Protein AF-A0A828SQH3-F1 (afdb_monomer)

Nearest PDB structures (foldseek):
  7d6v-assembly1_A  TM=2.420E-01  e=4.727E+00  Mycolicibacterium smegmatis

Mean predicted aligned error: 10.54 Å

InterPro domains:
  IPR043998 Putative phage metallopeptidase [PF18894] (1-125)

Radius of gyration: 22.53 Å; Cα contacts (8 Å, |Δi|>4): 137; chains: 1; bounding box: 43×64×55 Å

Solvent-accessible surface area (backbone atoms only — not comparable to full-atom values): 9063 Å² total; per-residue (Å²): 138,48,98,62,67,57,77,54,96,93,49,85,43,58,59,48,60,42,74,64,73,73,97,54,64,69,71,64,30,54,52,54,47,48,52,35,27,75,74,68,75,41,72,62,68,60,47,76,49,60,26,48,76,52,62,76,72,45,52,73,66,58,47,51,50,51,53,50,55,39,51,51,27,63,29,75,41,54,51,96,89,64,49,77,38,61,33,93,90,74,74,41,75,35,69,46,82,41,68,98,49,71,65,52,56,50,55,46,33,74,75,75,47,66,51,75,67,51,47,50,50,54,57,56,66,74,45,81,62,94,71,64,93,64,63,65,66,76,71,42,82,71,73,74,72,124

Structure (mmCIF, N/CA/C/O backbone):
data_AF-A0A828SQH3-F1
#
_entry.id   AF-A0A828SQH3-F1
#
loop_
_atom_site.group_PDB
_atom_site.id
_atom_site.type_symbol
_atom_site.label_atom_id
_atom_site.label_alt_id
_atom_site.label_comp_id
_atom_site.label_asym_id
_atom_site.label_entity_id
_atom_site.label_seq_id
_atom_site.pdbx_PDB_ins_code
_atom_site.Cartn_x
_atom_site.Cartn_y
_atom_site.Cartn_z
_atom_site.occupancy
_atom_site.B_iso_or_equiv
_atom_site.auth_seq_id
_atom_site.auth_comp_id
_atom_site.auth_asym_id
_atom_site.auth_atom_id
_atom_site.pdbx_PDB_model_num
ATOM 1 N N . TRP A 1 1 ? 9.028 -11.808 0.646 1.00 39.09 1 TRP A N 1
ATOM 2 C CA . TRP A 1 1 ? 8.972 -12.237 2.055 1.00 39.09 1 TRP A CA 1
ATOM 3 C C . TRP A 1 1 ? 10.098 -11.559 2.811 1.00 39.09 1 TRP A C 1
ATOM 5 O O . TRP A 1 1 ? 11.254 -11.814 2.497 1.00 39.09 1 TRP A O 1
ATOM 15 N N . ALA A 1 2 ? 9.772 -10.652 3.732 1.00 35.16 2 ALA A N 1
ATOM 16 C CA . ALA A 1 2 ? 10.744 -10.058 4.648 1.00 35.16 2 ALA A CA 1
ATOM 17 C C . ALA A 1 2 ? 10.647 -10.794 5.990 1.00 35.16 2 ALA A C 1
ATOM 19 O O . ALA A 1 2 ? 9.556 -10.951 6.530 1.00 35.16 2 ALA A O 1
ATOM 20 N N . SER A 1 3 ? 11.774 -11.284 6.504 1.00 41.31 3 SER A N 1
ATOM 21 C CA . SER A 1 3 ? 11.852 -12.082 7.737 1.00 41.31 3 SER A CA 1
ATOM 22 C C . SER A 1 3 ? 11.858 -11.238 9.019 1.00 41.31 3 SER A C 1
ATOM 24 O O . SER A 1 3 ? 12.108 -11.764 10.101 1.00 41.31 3 SER A O 1
ATOM 26 N N . SER A 1 4 ? 11.652 -9.926 8.911 1.00 43.00 4 SER A N 1
ATOM 27 C CA . SER A 1 4 ? 11.637 -9.003 10.042 1.00 43.00 4 SER A CA 1
ATOM 28 C C . SER A 1 4 ? 10.869 -7.722 9.717 1.00 43.00 4 SER A C 1
ATOM 30 O O . SER A 1 4 ? 10.980 -7.177 8.618 1.00 43.00 4 SER A O 1
ATOM 32 N N . ALA A 1 5 ? 10.132 -7.218 10.709 1.00 44.97 5 ALA A N 1
ATOM 33 C CA . ALA A 1 5 ? 9.412 -5.955 10.624 1.00 44.97 5 ALA A CA 1
ATOM 34 C C . ALA A 1 5 ? 10.380 -4.770 10.455 1.00 44.97 5 ALA A C 1
ATOM 36 O O . ALA A 1 5 ? 11.356 -4.625 11.203 1.00 44.97 5 ALA A O 1
ATOM 37 N N . TYR A 1 6 ? 10.084 -3.889 9.499 1.00 47.81 6 TYR 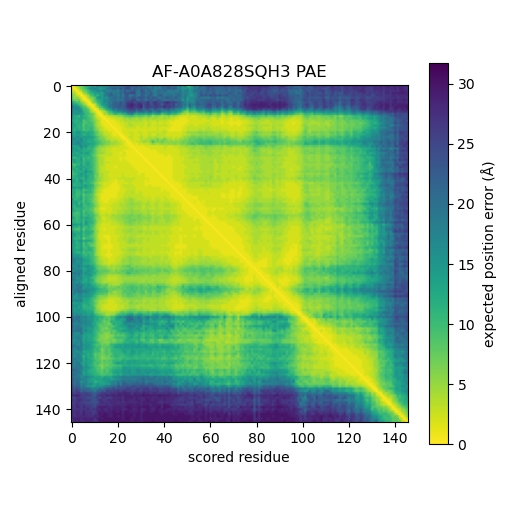A N 1
ATOM 38 C CA . TYR A 1 6 ? 10.803 -2.631 9.323 1.00 47.81 6 TYR A CA 1
ATOM 39 C C . TYR A 1 6 ? 10.455 -1.666 10.469 1.00 47.81 6 TYR A C 1
ATOM 41 O O . TYR A 1 6 ? 9.291 -1.348 10.714 1.00 47.81 6 TYR A O 1
ATOM 49 N N . LYS A 1 7 ? 11.471 -1.188 11.199 1.00 39.06 7 LYS A N 1
ATOM 50 C CA . LYS A 1 7 ? 11.316 -0.129 12.208 1.00 39.06 7 LYS A CA 1
ATOM 51 C C . LYS A 1 7 ? 11.572 1.230 11.562 1.00 39.06 7 LYS A C 1
ATOM 53 O O . LYS A 1 7 ? 12.705 1.709 11.559 1.00 39.06 7 LYS A O 1
ATOM 58 N N . SER A 1 8 ? 10.518 1.873 11.068 1.00 45.66 8 SER A N 1
ATOM 59 C CA . SER A 1 8 ? 10.534 3.330 10.917 1.00 45.66 8 SER A CA 1
ATOM 60 C C . SER A 1 8 ? 10.419 3.969 12.306 1.00 45.66 8 SER A C 1
ATOM 62 O O . SER A 1 8 ? 9.791 3.408 13.205 1.00 45.66 8 SER A O 1
ATOM 64 N N . LYS A 1 9 ? 11.074 5.114 12.521 1.00 42.22 9 LYS A N 1
ATOM 65 C CA . LYS A 1 9 ? 11.156 5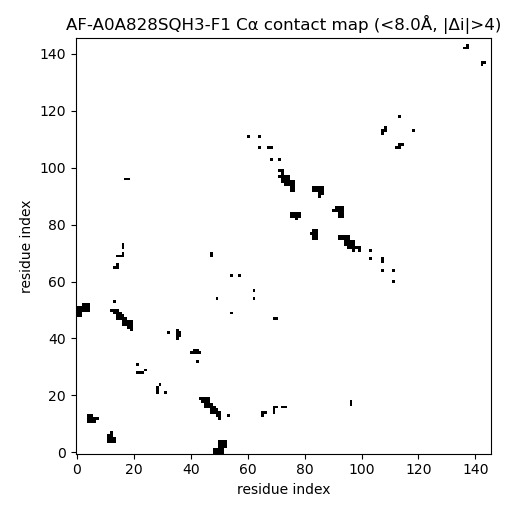.808 13.817 1.00 42.22 9 LYS A CA 1
ATOM 66 C C . LYS A 1 9 ? 9.768 5.886 14.491 1.00 42.22 9 LYS A C 1
ATOM 68 O O . LYS A 1 9 ? 8.891 6.589 14.015 1.00 42.22 9 LYS A O 1
ATOM 73 N N . GLN A 1 10 ? 9.634 5.185 15.624 1.00 39.69 10 GLN A N 1
ATOM 74 C CA . GLN A 1 10 ? 8.520 5.179 16.593 1.00 39.69 10 GLN A CA 1
ATOM 75 C C . GLN A 1 10 ? 7.272 4.305 16.331 1.00 39.69 10 GLN A C 1
ATOM 77 O O . GLN A 1 10 ? 6.444 4.227 17.238 1.00 39.69 10 GLN A O 1
ATOM 82 N N . ALA A 1 11 ? 7.157 3.549 15.230 1.00 50.19 11 ALA A N 1
ATOM 83 C CA . ALA A 1 11 ? 6.051 2.587 15.055 1.00 50.19 11 ALA A CA 1
ATOM 84 C C . ALA A 1 11 ? 6.497 1.267 14.399 1.00 50.19 11 ALA A C 1
ATOM 86 O O . ALA A 1 11 ? 7.363 1.253 13.525 1.00 50.19 11 ALA A O 1
ATOM 87 N N . MET A 1 12 ? 5.910 0.144 14.833 1.00 58.12 12 MET A N 1
ATOM 88 C CA . MET A 1 12 ? 6.043 -1.140 14.139 1.00 58.12 12 MET A CA 1
ATOM 89 C C . MET A 1 12 ? 5.204 -1.072 12.861 1.00 58.12 12 MET A C 1
ATOM 91 O O . MET A 1 12 ? 3.984 -0.949 12.940 1.00 58.12 12 MET A O 1
ATOM 95 N N . VAL A 1 13 ? 5.861 -1.118 11.705 1.00 70.62 13 VAL A N 1
ATOM 96 C CA . VAL A 1 13 ? 5.205 -1.117 10.394 1.00 70.62 13 VAL A CA 1
ATOM 97 C C . VAL A 1 13 ? 4.830 -2.564 10.062 1.00 70.62 13 VAL A C 1
ATOM 99 O O . VAL A 1 13 ? 5.714 -3.409 9.934 1.00 70.62 13 VAL A O 1
ATOM 102 N N . LEU A 1 14 ? 3.528 -2.866 10.012 1.00 84.75 14 LEU A N 1
ATOM 103 C CA . LEU A 1 14 ? 3.007 -4.214 9.724 1.00 84.75 14 LEU A CA 1
ATOM 104 C C . LEU A 1 14 ? 2.856 -4.472 8.222 1.00 84.75 14 LEU A C 1
ATOM 106 O O . LEU A 1 14 ? 2.963 -5.615 7.783 1.00 84.75 14 LEU A O 1
ATOM 110 N N . GLY A 1 15 ? 2.639 -3.4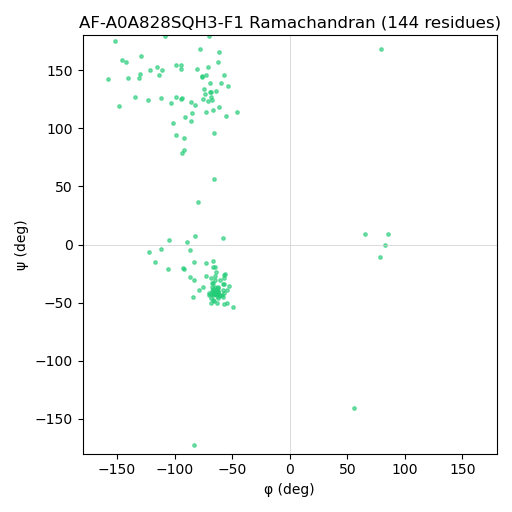14 7.448 1.00 89.88 15 GLY A N 1
ATOM 111 C CA . GLY A 1 15 ? 2.540 -3.426 6.000 1.00 89.88 15 GLY A CA 1
ATOM 112 C C . GLY A 1 15 ? 3.127 -2.143 5.420 1.00 89.88 15 GLY A C 1
ATOM 113 O O . GLY A 1 15 ? 3.311 -1.156 6.132 1.00 89.88 15 GLY A O 1
ATOM 114 N N . GLN A 1 16 ? 3.506 -2.192 4.149 1.00 91.38 16 GLN A N 1
ATOM 115 C CA . GLN A 1 16 ? 3.997 -1.034 3.421 1.00 91.38 16 GLN A CA 1
ATOM 116 C C . GLN A 1 16 ? 3.611 -1.137 1.946 1.00 91.38 16 GLN A C 1
ATOM 118 O O . GLN A 1 16 ? 4.052 -2.053 1.246 1.00 91.38 16 GLN A O 1
ATOM 123 N N . CYS A 1 17 ? 2.832 -0.170 1.472 1.00 93.50 17 CYS A N 1
ATOM 124 C CA . CYS A 1 17 ? 2.563 0.062 0.060 1.00 93.50 17 CYS A CA 1
ATOM 125 C C . CYS A 1 17 ? 3.532 1.097 -0.530 1.00 93.50 17 CYS A C 1
ATOM 127 O O . CYS A 1 17 ? 3.635 2.229 -0.056 1.00 93.50 17 CYS A O 1
ATOM 129 N N . GLU A 1 18 ? 4.214 0.736 -1.617 1.00 93.75 18 GLU A N 1
ATOM 130 C CA . GLU A 1 18 ? 5.151 1.616 -2.317 1.00 93.75 18 GLU A CA 1
ATOM 131 C C . GLU A 1 18 ? 4.891 1.626 -3.819 1.00 93.75 18 GLU A C 1
ATOM 133 O O . GLU A 1 18 ? 4.624 0.592 -4.431 1.00 93.75 18 GLU A O 1
ATOM 138 N N . LYS A 1 19 ? 5.051 2.795 -4.449 1.00 93.25 19 LYS A N 1
ATOM 139 C CA . LYS A 1 19 ? 5.155 2.868 -5.907 1.00 93.25 19 LYS A CA 1
ATOM 140 C C . LYS A 1 19 ? 6.544 2.395 -6.323 1.00 93.25 19 LYS A C 1
ATOM 142 O O . LYS A 1 19 ? 7.547 2.942 -5.866 1.00 93.25 19 LYS A O 1
ATOM 147 N N . VAL A 1 20 ? 6.607 1.406 -7.209 1.00 94.06 20 VAL A N 1
ATOM 148 C CA . VAL A 1 20 ? 7.881 0.831 -7.651 1.00 94.06 20 VAL A CA 1
ATOM 149 C C . VAL A 1 20 ? 8.658 1.876 -8.445 1.00 94.06 20 VAL A C 1
ATOM 151 O O . VAL A 1 20 ? 8.236 2.306 -9.519 1.00 94.06 20 VAL A O 1
ATOM 154 N N . MET A 1 21 ? 9.810 2.283 -7.912 1.00 91.44 21 MET A N 1
ATOM 155 C CA . MET A 1 21 ? 10.731 3.206 -8.569 1.00 91.44 21 MET A CA 1
ATOM 156 C C . MET A 1 21 ? 12.168 2.700 -8.459 1.00 91.44 21 MET A C 1
ATOM 158 O O . MET A 1 21 ? 12.677 2.445 -7.370 1.00 91.44 21 MET A O 1
ATOM 162 N N . PHE A 1 22 ? 12.853 2.600 -9.598 1.00 93.00 22 PHE A N 1
ATOM 163 C CA . PHE A 1 22 ? 14.265 2.231 -9.653 1.00 93.00 22 PHE A CA 1
ATOM 164 C C . PHE A 1 22 ? 15.123 3.487 -9.796 1.00 93.00 22 PHE A C 1
ATOM 166 O O . PHE A 1 22 ? 15.376 3.962 -10.902 1.00 93.00 22 PHE A O 1
ATOM 173 N N . ASN A 1 23 ? 15.603 4.017 -8.670 1.00 92.00 23 ASN A N 1
ATOM 174 C CA . ASN A 1 23 ? 16.429 5.233 -8.616 1.00 92.00 23 ASN A CA 1
ATOM 175 C C . ASN A 1 23 ? 17.910 4.966 -8.963 1.00 92.00 23 ASN A C 1
ATOM 177 O O . ASN A 1 23 ? 18.826 5.523 -8.360 1.00 92.00 23 ASN A O 1
ATOM 181 N N . VAL A 1 24 ? 18.156 4.061 -9.912 1.00 92.94 24 VAL A N 1
ATOM 182 C CA . VAL A 1 24 ? 19.481 3.675 -10.416 1.00 92.94 24 VAL A CA 1
ATOM 183 C C . VAL A 1 24 ? 19.406 3.435 -11.924 1.00 92.94 24 VAL A C 1
ATOM 185 O O . VAL A 1 24 ? 18.339 3.153 -12.459 1.00 92.94 24 VAL A O 1
ATOM 188 N N . GLY A 1 25 ? 20.539 3.543 -12.622 1.00 94.56 25 GLY A N 1
ATOM 189 C CA . GLY A 1 25 ? 20.639 3.309 -14.067 1.00 94.56 25 GLY A CA 1
ATOM 190 C C . GLY A 1 25 ? 21.371 2.016 -14.447 1.00 94.56 25 GLY A C 1
ATOM 191 O O . GLY A 1 25 ? 21.871 1.273 -13.594 1.00 94.56 25 GLY A O 1
ATOM 192 N N . GLY A 1 26 ? 21.458 1.769 -15.757 1.00 95.56 26 GLY A N 1
ATOM 193 C CA . GLY A 1 26 ? 22.264 0.699 -16.352 1.00 95.56 26 GLY A CA 1
ATOM 194 C C . GLY A 1 26 ? 21.943 -0.698 -15.813 1.00 95.56 26 GLY A C 1
ATOM 195 O O . GLY A 1 26 ? 20.790 -1.037 -15.547 1.00 95.56 26 GLY A O 1
ATOM 196 N N . TRP A 1 27 ? 22.978 -1.517 -15.611 1.00 95.75 27 TRP A N 1
ATOM 197 C CA . TRP A 1 27 ? 22.821 -2.905 -15.156 1.00 95.75 27 TRP A CA 1
ATOM 198 C C . TRP A 1 27 ? 22.211 -3.042 -13.759 1.00 95.75 27 TRP A C 1
ATOM 200 O O . TRP A 1 27 ? 21.635 -4.081 -13.448 1.00 95.75 27 TRP A O 1
ATOM 210 N N . ARG A 1 28 ? 22.309 -2.016 -12.902 1.00 94.81 28 ARG A N 1
ATOM 211 C CA . ARG A 1 28 ? 21.672 -2.048 -11.575 1.00 94.81 28 ARG A CA 1
ATOM 212 C C . ARG A 1 28 ? 20.152 -2.001 -11.701 1.00 94.81 28 ARG A C 1
ATOM 214 O O . ARG A 1 28 ? 19.488 -2.790 -11.039 1.00 94.81 28 ARG A O 1
ATOM 221 N N . LYS A 1 29 ? 19.632 -1.145 -12.588 1.00 95.69 29 LYS A N 1
ATOM 222 C CA . LYS A 1 29 ? 18.202 -1.090 -12.916 1.00 95.69 29 LYS A CA 1
ATOM 223 C C . LYS A 1 29 ? 17.727 -2.397 -13.540 1.00 95.69 29 LYS A C 1
ATOM 225 O O . LYS A 1 29 ? 16.782 -2.989 -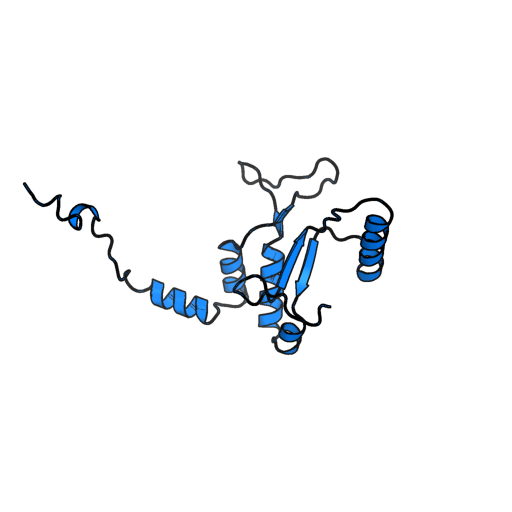13.040 1.00 95.69 29 LYS A O 1
ATOM 230 N N . ALA A 1 30 ? 18.437 -2.884 -14.560 1.00 95.38 30 ALA A N 1
ATOM 231 C CA . ALA A 1 30 ? 18.062 -4.109 -15.267 1.00 95.38 30 ALA A CA 1
ATOM 232 C C . ALA A 1 30 ? 17.972 -5.327 -14.330 1.00 95.38 30 ALA A C 1
ATOM 234 O O . ALA A 1 30 ? 17.043 -6.118 -14.437 1.00 95.38 30 ALA A O 1
ATOM 235 N N . ARG A 1 31 ? 18.892 -5.453 -13.360 1.00 96.69 31 ARG A N 1
ATOM 236 C CA . ARG A 1 31 ? 18.823 -6.521 -12.348 1.00 96.69 31 ARG A CA 1
ATOM 237 C C . ARG A 1 31 ? 17.628 -6.381 -11.405 1.00 96.69 31 ARG A C 1
ATOM 239 O O . ARG A 1 31 ? 17.022 -7.390 -11.072 1.00 96.69 31 ARG A O 1
ATOM 246 N N . GLN A 1 32 ? 17.290 -5.162 -10.982 1.00 95.75 32 GLN A N 1
ATOM 247 C CA . GLN A 1 32 ? 16.117 -4.927 -10.133 1.00 95.75 32 GLN A CA 1
ATOM 248 C C . GLN A 1 32 ? 14.810 -5.203 -10.896 1.00 95.75 32 GLN A C 1
ATOM 250 O O . GLN A 1 32 ? 13.906 -5.830 -10.355 1.00 95.75 32 GLN A O 1
ATOM 255 N N . GLU A 1 33 ? 14.729 -4.820 -12.172 1.00 95.81 33 GLU A N 1
ATOM 256 C CA . GLU A 1 33 ? 13.587 -5.144 -13.037 1.00 95.81 33 GLU A CA 1
ATOM 257 C C . GLU A 1 33 ? 13.461 -6.649 -13.292 1.00 95.81 33 GLU A C 1
ATOM 259 O O . GLU A 1 33 ? 12.353 -7.181 -13.234 1.00 95.81 33 GLU A O 1
ATOM 264 N N . GLN A 1 34 ? 14.577 -7.345 -13.539 1.00 96.69 34 GLN A N 1
ATOM 265 C CA . GLN A 1 34 ? 14.579 -8.799 -13.707 1.00 96.69 34 GLN A CA 1
ATOM 266 C C . GLN A 1 34 ? 14.084 -9.500 -12.440 1.00 96.69 34 GLN A C 1
ATOM 268 O O . GLN A 1 34 ? 13.215 -10.355 -12.533 1.00 96.69 34 GLN A O 1
ATOM 273 N N . GLN A 1 35 ? 14.547 -9.076 -11.261 1.00 95.75 35 GLN A N 1
ATOM 274 C CA . GLN A 1 35 ? 14.088 -9.633 -9.987 1.00 95.75 35 GLN A CA 1
ATOM 275 C C . GLN A 1 35 ? 12.568 -9.509 -9.811 1.00 95.75 35 GLN A C 1
ATOM 277 O O . GLN A 1 35 ? 11.921 -10.460 -9.380 1.00 95.75 35 GLN A O 1
ATOM 282 N N . MET A 1 36 ? 11.980 -8.366 -10.181 1.00 96.56 36 MET A N 1
ATOM 283 C CA . MET A 1 36 ? 10.523 -8.206 -10.136 1.00 96.56 36 MET A CA 1
ATOM 284 C C . MET A 1 36 ? 9.813 -9.146 -11.114 1.00 96.56 36 MET A C 1
ATOM 286 O O . MET A 1 36 ? 8.814 -9.760 -10.751 1.00 96.56 36 MET A O 1
ATOM 290 N N . ARG A 1 37 ? 10.344 -9.310 -12.332 1.00 96.62 37 ARG A N 1
ATOM 291 C CA . ARG A 1 37 ? 9.790 -10.246 -13.323 1.00 96.62 37 ARG A CA 1
ATOM 292 C C . ARG A 1 37 ? 9.901 -11.698 -12.871 1.00 96.62 37 ARG A C 1
A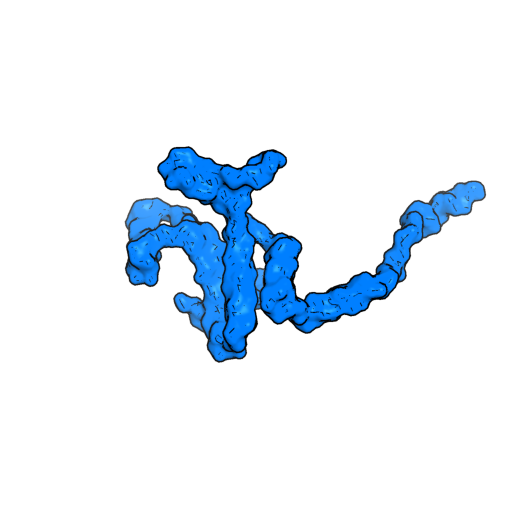TOM 294 O O . ARG A 1 37 ? 8.971 -12.456 -13.108 1.00 96.62 37 ARG A O 1
ATOM 301 N N . ASP A 1 38 ? 10.979 -12.069 -12.194 1.00 97.62 38 ASP A N 1
ATOM 302 C CA . ASP A 1 38 ? 11.152 -13.421 -11.661 1.00 97.62 38 ASP A CA 1
ATOM 303 C C . ASP A 1 38 ? 10.150 -13.707 -10.533 1.00 97.62 38 ASP A C 1
ATOM 305 O O . ASP A 1 38 ? 9.638 -14.818 -10.423 1.00 97.62 38 ASP A O 1
ATOM 309 N N . TRP A 1 39 ? 9.837 -12.704 -9.706 1.00 95.19 39 TRP A N 1
ATOM 310 C CA . TRP A 1 39 ? 8.867 -12.844 -8.617 1.00 95.19 39 TRP A CA 1
ATOM 311 C C . TRP A 1 39 ? 7.407 -12.772 -9.069 1.00 95.19 39 TRP A C 1
ATOM 313 O O . TRP A 1 39 ? 6.576 -13.504 -8.536 1.00 95.19 39 TRP A O 1
ATOM 323 N N . PHE A 1 40 ? 7.082 -11.892 -10.019 1.00 96.06 40 PHE A N 1
ATOM 324 C CA . PHE A 1 40 ? 5.695 -11.534 -10.346 1.00 96.06 40 PHE A CA 1
ATOM 325 C C . PHE A 1 40 ? 5.307 -11.788 -11.808 1.00 96.06 40 PHE A C 1
ATOM 327 O O . PHE A 1 40 ? 4.153 -11.593 -12.175 1.00 96.06 40 PHE A O 1
ATOM 334 N N . GLY A 1 41 ? 6.245 -12.175 -12.674 1.00 97.06 41 GLY A N 1
ATOM 335 C CA . GLY A 1 41 ? 6.044 -12.291 -14.126 1.00 97.06 41 GLY A CA 1
ATOM 336 C C . GLY A 1 41 ? 6.079 -10.952 -14.878 1.00 97.06 41 GLY A C 1
ATOM 337 O O . GLY A 1 41 ? 6.166 -10.924 -16.105 1.00 97.06 41 GLY A O 1
ATOM 338 N N . PHE A 1 42 ? 6.057 -9.823 -14.167 1.00 95.88 42 PHE A N 1
ATOM 339 C CA . PHE A 1 42 ? 6.132 -8.468 -14.715 1.00 95.88 42 PHE A CA 1
ATOM 340 C C . PHE A 1 42 ? 6.762 -7.509 -13.695 1.00 95.88 42 PHE A C 1
ATOM 342 O O . PHE A 1 42 ? 7.059 -7.891 -12.569 1.00 95.88 42 PHE A O 1
ATOM 349 N N . VAL A 1 43 ? 6.993 -6.255 -14.092 1.00 95.56 43 VAL A N 1
ATOM 350 C CA . VAL A 1 43 ? 7.393 -5.196 -13.155 1.00 95.56 43 VAL A CA 1
ATOM 351 C C . VAL A 1 43 ? 6.119 -4.520 -12.644 1.00 95.56 43 VAL A C 1
ATOM 353 O O . VAL A 1 43 ? 5.462 -3.840 -13.439 1.00 95.56 43 VAL A O 1
ATOM 356 N N . PRO A 1 44 ? 5.734 -4.704 -11.370 1.00 95.00 44 PRO A N 1
ATOM 357 C CA . PRO A 1 44 ? 4.507 -4.120 -10.856 1.00 95.00 44 PRO A CA 1
ATOM 358 C C . PRO A 1 44 ? 4.622 -2.600 -10.716 1.00 95.00 44 PRO A C 1
ATOM 360 O O . PRO A 1 44 ? 5.710 -2.060 -10.533 1.00 95.00 44 PRO A O 1
ATOM 363 N N . THR A 1 45 ? 3.491 -1.896 -10.805 1.00 93.56 45 THR A N 1
ATOM 364 C CA . THR A 1 45 ? 3.439 -0.441 -10.574 1.00 93.56 45 THR A CA 1
ATOM 365 C C . THR A 1 45 ? 3.536 -0.105 -9.087 1.00 93.56 45 THR A C 1
ATOM 367 O O . THR A 1 45 ? 4.174 0.880 -8.717 1.00 93.56 45 THR A O 1
ATOM 370 N N . TYR A 1 46 ? 2.929 -0.941 -8.246 1.00 94.88 46 TYR A N 1
ATOM 371 C CA . TYR A 1 46 ? 2.934 -0.830 -6.794 1.00 94.88 46 TYR A CA 1
ATOM 372 C C . TYR A 1 46 ? 3.327 -2.167 -6.176 1.00 94.88 46 TYR A C 1
ATOM 374 O O . TYR A 1 46 ? 2.995 -3.222 -6.716 1.00 94.88 46 TYR A O 1
ATOM 382 N N . LEU A 1 47 ? 4.023 -2.114 -5.049 1.00 95.19 47 LEU A N 1
ATOM 383 C CA . LEU A 1 47 ? 4.406 -3.276 -4.266 1.00 95.19 47 LEU A CA 1
ATOM 384 C C . LEU A 1 47 ? 3.869 -3.102 -2.848 1.00 95.19 47 LEU A C 1
ATOM 386 O O . LEU A 1 47 ? 4.171 -2.107 -2.195 1.00 95.19 47 LEU A O 1
ATOM 390 N N . ILE A 1 48 ? 3.093 -4.081 -2.386 1.00 94.31 48 ILE A N 1
ATOM 391 C CA . ILE A 1 48 ? 2.660 -4.180 -0.994 1.00 94.31 48 ILE A CA 1
ATOM 392 C C . ILE A 1 48 ? 3.513 -5.249 -0.322 1.00 94.31 48 ILE A C 1
ATOM 394 O O . ILE A 1 48 ? 3.548 -6.402 -0.760 1.00 94.31 48 ILE A O 1
ATOM 398 N N . THR A 1 49 ? 4.206 -4.862 0.741 1.00 93.75 49 THR A N 1
ATOM 399 C CA . THR A 1 49 ? 4.997 -5.768 1.574 1.00 93.75 49 THR A CA 1
ATOM 400 C C . THR A 1 49 ? 4.345 -5.871 2.939 1.00 93.75 49 THR A C 1
ATOM 402 O O . THR A 1 49 ? 4.129 -4.856 3.583 1.00 93.75 49 THR A O 1
ATOM 405 N N . VAL A 1 50 ? 4.062 -7.088 3.397 1.00 92.25 50 VAL A N 1
ATOM 406 C CA . VAL A 1 50 ? 3.503 -7.354 4.730 1.00 92.25 50 VAL A CA 1
ATOM 407 C C . VAL A 1 50 ? 4.507 -8.107 5.600 1.00 92.25 50 VAL A C 1
ATOM 409 O O . VAL A 1 50 ? 5.291 -8.921 5.099 1.00 92.25 50 VAL A O 1
ATOM 412 N N . ASP A 1 51 ? 4.502 -7.821 6.901 1.00 91.38 51 ASP A N 1
ATOM 413 C CA . ASP A 1 51 ? 5.352 -8.492 7.881 1.00 91.38 51 ASP A CA 1
ATOM 414 C C . ASP A 1 51 ? 4.945 -9.961 8.037 1.00 91.38 51 ASP A C 1
ATOM 416 O O . ASP A 1 51 ? 3.804 -10.291 8.370 1.00 91.38 51 ASP A O 1
ATOM 420 N N . ALA A 1 52 ? 5.906 -10.859 7.835 1.00 90.25 52 ALA A N 1
ATOM 421 C CA . ALA A 1 52 ? 5.681 -12.296 7.921 1.00 90.25 52 ALA A CA 1
ATOM 422 C C . ALA A 1 52 ? 5.233 -12.750 9.324 1.00 90.25 52 ALA A C 1
ATOM 424 O O . ALA A 1 52 ? 4.369 -13.617 9.441 1.00 90.25 52 ALA A O 1
ATOM 425 N N . SER A 1 53 ? 5.779 -12.143 10.385 1.00 90.38 53 SER A N 1
ATOM 426 C CA . SER A 1 53 ? 5.479 -12.526 11.779 1.00 90.38 53 SER A CA 1
ATOM 427 C C . SER A 1 53 ? 4.075 -12.093 12.212 1.00 90.38 53 SER A C 1
ATOM 429 O O . SER A 1 53 ? 3.473 -12.676 13.119 1.00 90.38 53 SER A O 1
ATOM 431 N N . PHE A 1 54 ? 3.552 -11.028 11.607 1.00 89.38 54 PHE A N 1
ATOM 432 C CA . PHE A 1 54 ? 2.144 -10.674 11.689 1.00 89.38 54 PHE A CA 1
ATOM 433 C C . PHE A 1 54 ? 1.297 -11.700 10.942 1.00 89.38 54 PHE A C 1
ATOM 435 O O . PHE A 1 54 ? 0.385 -12.250 11.548 1.00 89.38 54 PHE A O 1
ATOM 442 N N . CYS A 1 55 ? 1.634 -12.019 9.689 1.00 91.12 55 CYS A N 1
ATOM 443 C CA . CYS A 1 55 ? 0.862 -12.962 8.870 1.00 91.12 55 CYS A CA 1
ATOM 444 C C . CYS A 1 55 ? 0.730 -14.353 9.511 1.00 91.12 55 CYS A C 1
ATOM 446 O O . CYS A 1 55 ? -0.302 -14.990 9.363 1.00 91.12 55 CYS A O 1
ATOM 448 N N . GLU A 1 56 ? 1.746 -14.815 10.244 1.00 92.62 56 GLU A N 1
ATOM 449 C CA . GLU A 1 56 ? 1.708 -16.100 10.957 1.00 92.62 56 GLU A CA 1
ATOM 450 C C . GLU A 1 56 ? 0.725 -16.114 12.143 1.00 92.62 56 GLU A C 1
ATOM 452 O O . GLU A 1 56 ? 0.198 -17.164 12.505 1.00 92.62 56 GLU A O 1
ATOM 457 N N . ARG A 1 57 ? 0.481 -14.956 12.771 1.00 92.94 57 ARG A N 1
ATOM 458 C CA . ARG A 1 57 ? -0.345 -14.836 13.988 1.00 92.94 57 ARG A CA 1
ATOM 459 C C . ARG A 1 57 ? -1.720 -14.227 13.735 1.00 92.94 57 ARG A C 1
ATOM 461 O O . ARG A 1 57 ? -2.597 -14.367 14.585 1.00 92.94 57 ARG A O 1
ATOM 468 N N . ALA A 1 58 ? -1.871 -13.506 12.630 1.00 90.31 58 ALA A N 1
ATOM 469 C CA . ALA A 1 58 ? -3.099 -12.835 12.251 1.00 90.31 58 ALA A CA 1
ATOM 470 C C . ALA A 1 58 ? -4.168 -13.863 11.876 1.00 90.31 58 ALA A C 1
ATOM 472 O O . ALA A 1 58 ? -3.892 -14.843 11.186 1.00 90.31 58 ALA A O 1
ATOM 473 N N . ASN A 1 59 ? -5.404 -13.616 12.301 1.00 91.06 59 ASN A N 1
ATOM 474 C CA . ASN A 1 59 ? -6.546 -14.307 11.707 1.00 91.06 59 ASN A CA 1
ATOM 475 C C . ASN A 1 59 ? -6.914 -13.679 10.347 1.00 91.06 59 ASN A C 1
ATOM 477 O O . ASN A 1 59 ? -6.478 -12.571 10.029 1.00 91.06 59 ASN A O 1
ATOM 481 N N . ASP A 1 60 ? -7.769 -14.352 9.573 1.00 90.38 60 ASP A N 1
ATOM 482 C CA . ASP A 1 60 ? -8.178 -13.900 8.234 1.00 90.38 60 ASP A CA 1
ATOM 483 C C . ASP A 1 60 ? -8.711 -12.459 8.219 1.00 90.38 60 ASP A C 1
ATOM 485 O O . ASP A 1 60 ? -8.435 -11.704 7.292 1.00 90.38 60 ASP A O 1
ATOM 489 N N . THR A 1 61 ? -9.427 -12.037 9.268 1.00 86.44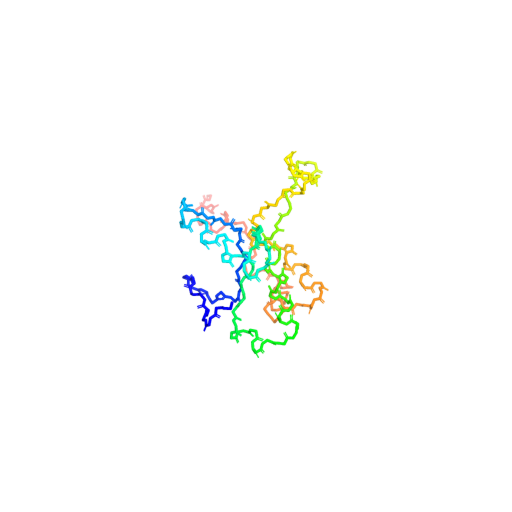 61 THR A N 1
ATOM 490 C CA . THR A 1 61 ? -9.981 -10.675 9.353 1.00 86.44 61 THR A CA 1
ATOM 491 C C . THR A 1 61 ? -8.877 -9.642 9.548 1.00 86.44 61 THR A C 1
ATOM 493 O O . THR A 1 61 ? -8.886 -8.598 8.903 1.00 86.44 61 THR A O 1
ATOM 496 N N . GLU A 1 62 ? -7.914 -9.925 10.422 1.00 86.75 62 GLU A N 1
ATOM 497 C CA . GLU A 1 62 ? -6.765 -9.049 10.670 1.00 86.75 62 GLU A CA 1
ATOM 498 C C . GLU A 1 62 ? -5.851 -8.961 9.443 1.00 86.75 62 GLU A C 1
ATOM 500 O O . GLU A 1 62 ? -5.347 -7.884 9.117 1.00 86.75 62 GLU A O 1
ATOM 505 N N . PHE A 1 63 ? -5.671 -10.076 8.736 1.00 89.81 63 PHE A N 1
ATOM 506 C CA . PHE A 1 63 ? -4.902 -10.115 7.500 1.00 89.81 63 PHE A CA 1
ATOM 507 C C . PHE A 1 63 ? -5.587 -9.320 6.378 1.00 89.81 63 PHE A C 1
ATOM 509 O O . PHE A 1 63 ? -4.951 -8.470 5.753 1.00 89.81 63 PHE A O 1
ATOM 516 N N . CYS A 1 64 ? -6.891 -9.526 6.163 1.00 90.31 64 CYS A N 1
ATOM 517 C CA . CYS A 1 64 ? -7.670 -8.755 5.192 1.00 90.31 64 CYS A CA 1
ATOM 518 C C . CYS A 1 64 ? -7.716 -7.263 5.542 1.00 90.31 64 CYS A C 1
ATOM 520 O O . CYS A 1 64 ? -7.565 -6.436 4.647 1.00 90.31 64 CYS A O 1
ATOM 522 N N . TYR A 1 65 ? -7.851 -6.917 6.828 1.00 86.38 65 TYR A N 1
ATOM 523 C CA . TYR A 1 65 ? -7.752 -5.536 7.308 1.00 86.38 65 TYR A CA 1
ATOM 524 C C . TYR A 1 65 ? -6.434 -4.893 6.867 1.00 86.38 65 TYR A C 1
ATOM 526 O O . TYR A 1 65 ? -6.449 -3.804 6.300 1.00 86.38 65 TYR A O 1
ATOM 534 N N . LEU A 1 66 ? -5.302 -5.568 7.101 1.00 87.62 66 LEU A N 1
ATOM 535 C CA . LEU A 1 66 ? -3.991 -5.023 6.757 1.00 87.62 66 LEU A CA 1
ATOM 536 C C . LEU A 1 66 ? -3.825 -4.888 5.241 1.00 87.62 66 LEU A C 1
ATOM 538 O O . LEU A 1 66 ? -3.341 -3.867 4.770 1.00 87.62 66 LEU A O 1
ATOM 542 N N . LEU A 1 67 ? -4.240 -5.887 4.462 1.00 90.75 67 LEU A N 1
ATOM 543 C CA . LEU A 1 67 ? -4.158 -5.787 3.005 1.00 90.75 67 LEU A CA 1
ATOM 544 C C . LEU A 1 67 ? -5.020 -4.653 2.453 1.00 90.75 67 LEU A C 1
ATOM 546 O O . LEU A 1 67 ? -4.578 -3.941 1.555 1.00 90.75 67 LEU A O 1
ATOM 550 N N . GLU A 1 68 ? -6.231 -4.469 2.976 1.00 88.31 68 GLU A N 1
ATOM 551 C CA . GLU A 1 68 ? -7.084 -3.361 2.557 1.00 88.31 68 GLU A CA 1
ATOM 552 C C . GLU A 1 68 ? -6.506 -2.008 2.951 1.00 88.31 68 GLU A C 1
ATOM 554 O O . GLU A 1 68 ? -6.500 -1.109 2.114 1.00 88.31 68 GLU A O 1
ATOM 559 N N . HIS A 1 69 ? -5.979 -1.881 4.174 1.00 86.56 69 HIS A N 1
ATOM 560 C CA . HIS A 1 69 ? -5.222 -0.706 4.617 1.00 86.56 69 HIS A CA 1
ATOM 561 C C . HIS A 1 69 ? -4.147 -0.345 3.589 1.00 86.56 69 HIS A C 1
ATOM 563 O O . HIS A 1 69 ? -4.124 0.768 3.071 1.00 86.56 69 HIS A O 1
ATOM 569 N N . GLU A 1 70 ? -3.296 -1.306 3.221 1.00 90.50 70 GLU A N 1
ATOM 570 C CA . GLU A 1 70 ? -2.219 -1.045 2.264 1.00 90.50 70 GLU A CA 1
ATOM 571 C C . GLU A 1 70 ? -2.737 -0.731 0.853 1.00 90.50 70 GLU A C 1
ATOM 573 O O . GLU A 1 70 ? -2.151 0.087 0.145 1.00 90.50 70 GLU A O 1
ATOM 578 N N . LEU A 1 71 ? -3.853 -1.334 0.432 1.00 91.06 71 LEU A N 1
ATOM 579 C CA . LEU A 1 71 ? -4.487 -1.029 -0.854 1.00 91.06 71 LEU A CA 1
ATOM 580 C C . LEU A 1 71 ? -5.069 0.388 -0.902 1.00 91.06 71 LEU A C 1
ATOM 582 O O . LEU A 1 71 ? -5.033 1.012 -1.964 1.00 91.06 71 LEU A O 1
ATOM 586 N N . TYR A 1 72 ? -5.560 0.922 0.220 1.00 88.50 72 TYR A N 1
ATOM 587 C CA . TYR A 1 72 ? -6.067 2.296 0.300 1.00 88.50 72 TYR A CA 1
ATOM 588 C C . TYR A 1 72 ? -4.984 3.355 0.063 1.00 88.50 72 TYR A C 1
ATOM 590 O O . TYR A 1 72 ? -5.305 4.467 -0.361 1.00 88.50 72 TYR A O 1
ATOM 598 N N . HIS A 1 73 ? -3.703 3.008 0.212 1.00 89.75 73 HIS A N 1
ATOM 599 C CA . HIS A 1 73 ? -2.610 3.881 -0.211 1.00 89.75 73 HIS A CA 1
ATOM 600 C C . HIS A 1 73 ? -2.533 4.066 -1.733 1.00 89.75 73 HIS A C 1
ATOM 602 O O . HIS A 1 73 ? -1.861 4.988 -2.197 1.00 89.75 73 HIS A O 1
ATOM 608 N N . ILE A 1 74 ? -3.215 3.247 -2.539 1.00 92.88 74 ILE A N 1
ATOM 609 C CA . ILE A 1 74 ? -3.278 3.406 -3.996 1.00 92.88 74 ILE A CA 1
ATOM 610 C C . ILE A 1 74 ? -4.504 4.258 -4.354 1.00 92.88 74 ILE A C 1
ATOM 612 O O . ILE A 1 74 ? -5.561 3.756 -4.734 1.00 92.88 74 ILE A O 1
ATOM 616 N N . GLY A 1 75 ? -4.349 5.577 -4.239 1.00 91.31 75 GLY A N 1
ATOM 617 C CA . GLY A 1 75 ? -5.392 6.544 -4.578 1.00 91.31 75 GLY A CA 1
ATOM 618 C C . GLY A 1 75 ? -5.547 6.731 -6.089 1.00 91.31 75 GLY A C 1
ATOM 619 O O . GLY A 1 75 ? -4.560 6.727 -6.828 1.00 91.31 75 GLY A O 1
ATOM 620 N N . VAL A 1 76 ? -6.780 6.939 -6.556 1.00 92.25 76 VAL A N 1
ATOM 621 C CA . VAL A 1 76 ? -7.084 7.303 -7.952 1.00 92.25 76 VAL A CA 1
ATOM 622 C C . VAL A 1 76 ? -7.184 8.820 -8.060 1.00 92.25 76 VAL A C 1
ATOM 624 O O . VAL A 1 76 ? -7.953 9.446 -7.336 1.00 92.25 76 VAL A O 1
ATOM 627 N N . MET A 1 77 ? -6.407 9.412 -8.965 1.00 93.25 77 MET A N 1
ATOM 628 C CA . MET A 1 77 ? -6.405 10.852 -9.205 1.00 93.25 77 MET A CA 1
ATOM 629 C C . MET A 1 77 ? -7.727 11.283 -9.843 1.00 93.25 77 MET A C 1
ATOM 631 O O . MET A 1 77 ? -8.166 10.690 -10.832 1.00 93.25 77 MET A O 1
ATOM 635 N N . ARG A 1 78 ? -8.331 12.328 -9.277 1.00 93.94 78 ARG A N 1
ATOM 636 C CA . ARG A 1 78 ? -9.548 12.966 -9.778 1.00 93.94 78 ARG A CA 1
ATOM 637 C C . ARG A 1 78 ? -9.290 14.441 -10.081 1.00 93.94 78 ARG A C 1
ATOM 639 O O . ARG A 1 78 ? -8.399 15.027 -9.463 1.00 93.94 78 ARG A O 1
ATOM 646 N N . ASP A 1 79 ? -10.003 14.994 -11.054 1.00 94.50 79 ASP A N 1
ATOM 647 C CA . ASP A 1 79 ? -9.960 16.423 -11.380 1.00 94.50 79 ASP A CA 1
ATOM 648 C C . ASP A 1 79 ? -10.885 17.252 -10.465 1.00 94.50 79 ASP A C 1
ATOM 650 O O . ASP A 1 79 ? -11.404 16.750 -9.466 1.00 94.50 79 ASP A O 1
ATOM 654 N N . GLU A 1 80 ? -11.041 18.542 -10.771 1.00 94.75 80 GLU A N 1
ATOM 655 C CA . GLU A 1 80 ? -11.848 19.485 -9.982 1.00 94.75 80 GLU A CA 1
ATOM 656 C C . GLU A 1 80 ? -13.345 19.141 -9.980 1.00 94.75 80 GLU A C 1
ATOM 658 O O . GLU A 1 80 ? -14.033 19.424 -8.999 1.00 94.75 80 GLU A O 1
ATOM 663 N N . ASP A 1 81 ? -13.826 18.475 -11.031 1.00 94.44 81 ASP A N 1
ATOM 664 C CA . ASP A 1 81 ? -15.209 18.009 -11.154 1.00 94.44 81 ASP A CA 1
ATOM 665 C C . ASP A 1 81 ? -15.409 16.625 -10.503 1.00 94.44 81 ASP A C 1
ATOM 667 O O . ASP A 1 81 ? -16.530 16.124 -10.392 1.00 94.44 81 ASP A O 1
ATOM 671 N N . GLY A 1 82 ? -14.324 16.015 -10.014 1.00 91.88 82 GLY A N 1
ATOM 672 C CA . GLY A 1 82 ? -14.324 14.708 -9.370 1.00 91.88 82 GLY A CA 1
ATOM 673 C C . GLY A 1 82 ? -14.228 13.538 -10.349 1.00 91.88 82 GLY A C 1
ATOM 674 O O . GLY A 1 82 ? -14.344 12.387 -9.913 1.00 91.88 82 GLY A O 1
ATOM 675 N N . GLU A 1 83 ? -13.981 13.780 -11.634 1.00 95.19 83 GLU A N 1
ATOM 676 C CA . GLU A 1 83 ? -13.850 12.737 -12.649 1.00 95.19 83 GLU A CA 1
ATOM 677 C C . GLU A 1 83 ? -12.461 12.094 -12.625 1.00 95.19 83 GLU A C 1
ATOM 679 O O . GLU A 1 83 ? -11.469 12.699 -12.219 1.00 95.19 83 GLU A O 1
ATOM 684 N N . ILE A 1 84 ? -12.373 10.819 -13.019 1.00 95.69 84 ILE A N 1
ATOM 685 C CA . ILE A 1 84 ? -11.099 10.086 -13.009 1.00 95.6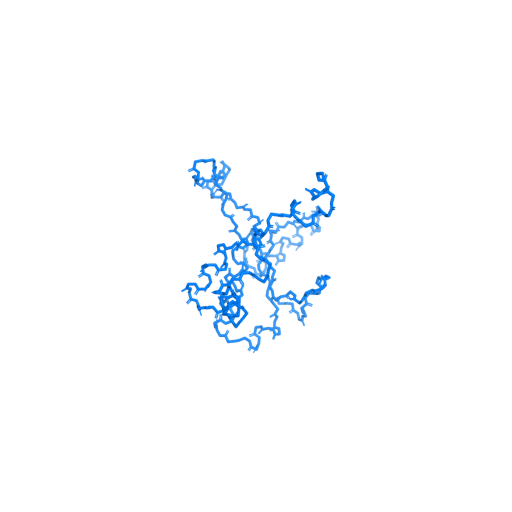9 84 ILE A CA 1
ATOM 686 C C . ILE A 1 84 ? -10.160 10.670 -14.065 1.00 95.69 84 ILE A C 1
ATOM 688 O O . ILE A 1 84 ? -10.481 10.700 -15.252 1.00 95.69 84 ILE A O 1
ATOM 692 N N . VAL A 1 85 ? -8.945 11.023 -13.650 1.00 96.25 85 VAL A N 1
ATOM 693 C CA . VAL A 1 85 ? -7.901 11.466 -14.574 1.00 96.25 85 VAL A CA 1
ATOM 694 C C . VAL A 1 85 ? -7.220 10.249 -15.190 1.00 96.25 85 VAL A C 1
ATOM 696 O O . VAL A 1 85 ? -6.601 9.446 -14.489 1.00 96.25 85 VAL A O 1
ATOM 699 N N . TYR A 1 86 ? -7.268 10.134 -16.514 1.00 95.12 86 TYR A N 1
ATOM 700 C CA . TYR A 1 86 ? -6.589 9.073 -17.259 1.00 95.12 86 TYR A CA 1
ATOM 701 C C . TYR A 1 86 ? -5.210 9.522 -17.759 1.00 95.12 86 TYR A C 1
ATOM 703 O O . TYR A 1 86 ? -4.912 10.708 -17.905 1.00 95.12 86 TYR A O 1
ATOM 711 N N . SER A 1 87 ? -4.315 8.561 -17.971 1.00 92.12 87 SER A N 1
ATOM 712 C CA . SER A 1 87 ? -3.008 8.796 -18.582 1.00 92.12 87 SER A CA 1
ATOM 713 C C . SER A 1 87 ? -3.106 8.738 -20.099 1.00 92.12 87 SER A C 1
ATOM 715 O O . SER A 1 87 ? -3.438 7.687 -20.640 1.00 92.12 87 SER A O 1
ATOM 717 N N . ASP A 1 88 ? -2.716 9.813 -20.784 1.00 91.12 88 ASP A N 1
ATOM 718 C CA . ASP A 1 88 ? -2.756 9.903 -22.254 1.00 91.12 88 ASP A CA 1
ATOM 719 C C . ASP A 1 88 ? -1.946 8.796 -22.948 1.00 91.12 88 ASP A C 1
ATOM 721 O O . ASP A 1 88 ? -2.263 8.379 -24.057 1.00 91.12 88 ASP A O 1
ATOM 725 N N . SER A 1 89 ? -0.898 8.293 -22.288 1.00 89.25 89 SER A N 1
ATOM 726 C CA . SER A 1 89 ? -0.015 7.261 -22.839 1.00 89.25 89 SER A CA 1
ATOM 727 C C . SER A 1 89 ? -0.529 5.832 -22.673 1.00 89.25 89 SER A C 1
ATOM 729 O O . SER A 1 89 ? -0.202 4.977 -23.491 1.00 89.25 89 SER A O 1
ATOM 731 N N . SER A 1 90 ? -1.286 5.542 -21.611 1.00 88.12 90 SER A N 1
ATOM 732 C CA . SER A 1 90 ? -1.714 4.174 -21.282 1.00 88.12 90 SER A CA 1
ATOM 733 C C . SER A 1 90 ? -3.224 3.975 -21.332 1.00 88.12 90 SER A C 1
ATOM 735 O O . SER A 1 90 ? -3.673 2.833 -21.311 1.00 88.12 90 SER A O 1
ATOM 737 N N . GLY A 1 91 ? -4.011 5.053 -21.357 1.00 92.44 91 GLY A N 1
ATOM 738 C CA . GLY A 1 91 ? -5.469 5.009 -21.242 1.00 92.44 91 GLY A CA 1
ATOM 739 C C . GLY A 1 91 ? -5.972 4.510 -19.883 1.00 92.44 91 GLY A C 1
ATOM 740 O O . GLY A 1 91 ? -7.162 4.263 -19.732 1.00 92.44 91 GLY A O 1
ATOM 741 N N . LEU A 1 92 ? -5.088 4.339 -18.894 1.00 91.38 92 LEU A N 1
ATOM 742 C CA . LEU A 1 92 ? -5.435 3.855 -17.557 1.00 91.38 92 LEU A CA 1
ATOM 743 C C . LEU A 1 92 ? -5.584 5.019 -16.567 1.00 91.38 92 LEU A C 1
ATOM 745 O O . LEU A 1 92 ? -4.936 6.055 -16.760 1.00 91.38 92 LEU A O 1
ATOM 749 N N . PRO A 1 93 ? -6.372 4.852 -15.487 1.00 93.88 93 PRO A N 1
ATOM 750 C CA . PRO A 1 93 ? -6.453 5.835 -14.413 1.00 93.88 93 PRO A CA 1
ATOM 751 C C . PRO A 1 93 ? -5.070 6.188 -13.860 1.00 93.88 93 PRO A C 1
ATOM 753 O O . PRO A 1 93 ? -4.223 5.314 -13.631 1.00 93.88 93 PRO A O 1
ATOM 756 N N . LYS A 1 94 ? -4.827 7.478 -13.632 1.00 94.25 94 LYS A N 1
ATOM 757 C CA . LYS A 1 94 ? -3.642 7.934 -12.909 1.00 94.25 94 LYS A CA 1
ATOM 758 C C . LYS A 1 94 ? -3.834 7.625 -11.432 1.00 94.25 94 LYS A C 1
ATOM 760 O O . LYS A 1 94 ? -4.839 7.987 -10.832 1.00 94.25 94 LYS A O 1
ATOM 765 N N . HIS A 1 95 ? -2.829 6.986 -10.851 1.00 93.88 95 HIS A N 1
ATOM 766 C CA . HIS A 1 95 ? -2.798 6.664 -9.432 1.00 93.88 95 HIS A CA 1
ATOM 767 C C . HIS A 1 95 ? -1.727 7.492 -8.721 1.00 93.88 95 HIS A C 1
ATOM 769 O O . HIS A 1 95 ? -0.683 7.822 -9.306 1.00 93.88 95 HIS A O 1
ATOM 775 N N . TYR A 1 96 ? -1.960 7.785 -7.448 1.00 92.31 96 TYR A N 1
ATOM 776 C CA . TYR A 1 96 ? -1.008 8.431 -6.548 1.00 92.31 96 TYR A CA 1
ATOM 777 C C . TYR A 1 96 ? -0.885 7.629 -5.251 1.00 92.31 96 TYR A C 1
ATOM 779 O O . TYR A 1 96 ? -1.707 6.762 -4.971 1.00 92.31 96 TYR A O 1
ATOM 787 N N . LEU A 1 97 ? 0.187 7.872 -4.495 1.00 90.81 97 LEU A N 1
ATOM 788 C CA . LEU A 1 97 ? 0.339 7.273 -3.173 1.00 90.81 97 LEU A CA 1
ATOM 789 C C . LEU A 1 97 ? -0.389 8.168 -2.165 1.00 90.81 97 LEU A C 1
ATOM 791 O O . LEU A 1 97 ? 0.065 9.280 -1.891 1.00 90.81 97 LEU A O 1
ATOM 795 N N . ALA A 1 98 ? -1.544 7.720 -1.688 1.00 88.38 98 ALA A N 1
ATOM 796 C CA . ALA A 1 98 ? -2.326 8.416 -0.680 1.00 88.38 98 ALA A CA 1
ATOM 797 C C . ALA A 1 98 ? -1.689 8.231 0.705 1.00 88.38 98 ALA A C 1
ATOM 799 O O . ALA A 1 98 ? -1.136 7.174 1.012 1.00 88.38 98 ALA A O 1
ATOM 800 N N . GLY A 1 99 ? -1.763 9.263 1.548 1.00 82.50 99 GLY A N 1
ATOM 801 C CA . GLY A 1 99 ? -1.514 9.094 2.981 1.00 82.50 99 GLY A CA 1
ATOM 802 C C . GLY A 1 99 ? -2.641 8.294 3.638 1.00 82.50 99 GLY A C 1
ATOM 803 O O . GLY A 1 99 ? -3.605 7.930 2.971 1.00 82.50 99 GLY A O 1
ATOM 804 N N . HIS A 1 100 ? -2.542 8.057 4.947 1.00 74.38 100 HIS A N 1
ATOM 805 C CA . HIS A 1 100 ? -3.691 7.550 5.699 1.00 74.38 100 HIS A CA 1
ATOM 806 C C . HIS A 1 100 ? -4.828 8.575 5.609 1.00 74.38 100 HIS A C 1
ATOM 808 O O . HIS A 1 100 ? -4.657 9.720 6.039 1.00 74.38 100 HIS A O 1
ATOM 814 N N . ASP A 1 101 ? -5.957 8.173 5.036 1.00 66.75 101 ASP A N 1
ATOM 815 C CA . ASP A 1 101 ? -7.139 9.018 4.856 1.00 66.75 101 ASP A CA 1
ATOM 816 C C . ASP A 1 101 ? -8.313 8.471 5.675 1.00 66.75 101 ASP A C 1
ATOM 818 O O . ASP A 1 101 ? -8.400 7.279 5.956 1.00 66.75 101 ASP A O 1
ATOM 822 N N . VAL A 1 102 ? -9.246 9.329 6.078 1.00 63.78 102 VAL A N 1
ATOM 823 C CA . VAL A 1 102 ? -10.412 8.928 6.881 1.00 63.78 102 VAL A CA 1
ATOM 824 C C . VAL A 1 102 ? -11.277 7.900 6.138 1.00 63.78 102 VAL A C 1
ATOM 826 O O . VAL A 1 102 ? -11.866 7.021 6.771 1.00 63.78 102 VAL A O 1
ATOM 829 N N . GLU A 1 103 ? -11.317 7.950 4.806 1.00 66.12 103 GLU A N 1
ATOM 830 C CA . GLU A 1 103 ? -12.068 6.994 3.984 1.00 66.12 103 GLU A CA 1
ATOM 831 C C . GLU A 1 103 ? -11.532 5.552 4.067 1.00 66.12 103 GLU A C 1
ATOM 833 O O . GLU A 1 103 ? -12.327 4.608 4.024 1.00 66.12 103 GLU A O 1
ATOM 838 N N . GLU A 1 104 ? -10.224 5.366 4.282 1.00 67.62 104 GLU A N 1
ATOM 839 C CA . GLU A 1 104 ? -9.618 4.063 4.611 1.00 67.62 104 GLU A CA 1
ATOM 840 C C . GLU A 1 104 ? -10.285 3.491 5.871 1.00 67.62 104 GLU A C 1
ATOM 842 O O . GLU A 1 104 ? -10.837 2.387 5.862 1.00 67.62 104 GLU A O 1
ATOM 847 N N . PHE A 1 105 ? -10.346 4.297 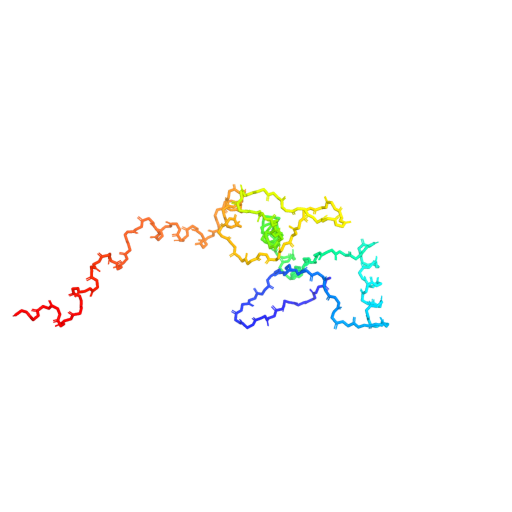6.936 1.00 67.94 105 PHE A N 1
ATOM 848 C CA . PHE A 1 105 ? -10.964 3.902 8.200 1.00 67.94 105 PHE A CA 1
ATOM 849 C C . PHE A 1 105 ? -12.460 3.612 8.042 1.00 67.94 105 PHE A C 1
ATOM 851 O O . PHE A 1 105 ? -12.960 2.639 8.611 1.00 67.94 105 PHE A O 1
ATOM 858 N N . ILE A 1 106 ? -13.193 4.418 7.269 1.00 76.19 106 ILE A N 1
ATOM 859 C CA . ILE A 1 106 ? -14.635 4.223 7.059 1.00 76.19 106 ILE A CA 1
ATOM 860 C C . ILE A 1 106 ? -14.906 2.922 6.300 1.00 76.19 106 ILE A C 1
ATOM 862 O O . ILE A 1 106 ? -15.772 2.143 6.714 1.00 76.19 106 ILE A O 1
ATOM 866 N N . GLY A 1 107 ? -14.193 2.679 5.197 1.00 76.25 107 GLY A N 1
ATOM 867 C CA . GLY A 1 107 ? -14.379 1.485 4.373 1.00 76.25 107 GLY A CA 1
ATOM 868 C C . GLY A 1 107 ? -14.110 0.201 5.153 1.00 76.25 107 GLY A C 1
ATOM 869 O O . GLY A 1 107 ? -14.911 -0.739 5.119 1.00 76.25 107 GLY A O 1
ATOM 870 N N . VAL A 1 108 ? -13.039 0.210 5.938 1.00 75.75 108 VAL A N 1
ATOM 871 C CA . VAL A 1 108 ? -12.633 -0.916 6.775 1.00 75.75 108 VAL A CA 1
ATOM 872 C C . VAL A 1 108 ? -13.615 -1.160 7.925 1.00 75.75 108 VAL A C 1
ATOM 874 O O . VAL A 1 108 ? -14.052 -2.294 8.132 1.00 75.75 108 VAL A O 1
ATOM 877 N N . VAL A 1 109 ? -14.046 -0.111 8.638 1.00 81.62 109 VAL A N 1
ATOM 878 C CA . VAL A 1 109 ? -15.047 -0.236 9.716 1.00 81.62 109 VAL A CA 1
ATOM 879 C C . VAL A 1 109 ? -16.387 -0.739 9.176 1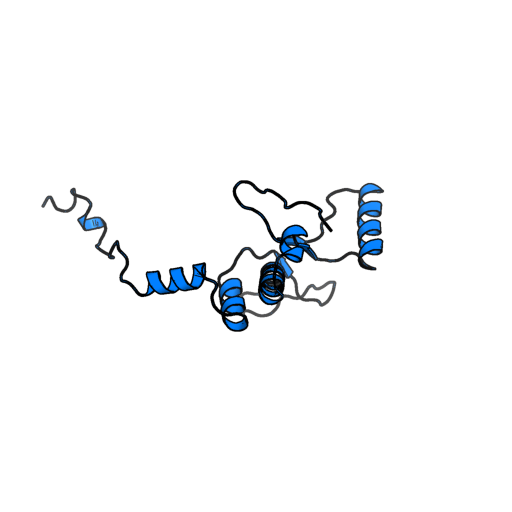.00 81.62 109 VAL A C 1
ATOM 881 O O . VAL A 1 109 ? -17.052 -1.527 9.850 1.00 81.62 109 VAL A O 1
ATOM 884 N N . LYS A 1 110 ? -16.788 -0.330 7.965 1.00 82.81 110 LYS A N 1
ATOM 885 C CA . LYS A 1 110 ? -18.012 -0.828 7.317 1.00 82.81 110 LYS A CA 1
ATOM 886 C C . LYS A 1 110 ? -17.946 -2.326 7.005 1.00 82.81 110 LYS A C 1
ATOM 888 O O . LYS A 1 110 ? -18.968 -2.993 7.140 1.00 82.81 110 LYS A O 1
ATOM 893 N N . ARG A 1 111 ? -16.786 -2.848 6.587 1.00 81.94 111 ARG A N 1
ATOM 894 C CA . ARG A 1 111 ? -16.626 -4.264 6.206 1.00 81.94 111 ARG A CA 1
ATOM 895 C C . ARG A 1 111 ? -16.367 -5.190 7.392 1.00 81.94 111 ARG A C 1
ATOM 897 O O . ARG A 1 111 ? -17.003 -6.234 7.484 1.00 81.94 111 ARG A O 1
ATOM 904 N N . TYR A 1 112 ? -15.479 -4.804 8.305 1.00 83.19 112 TYR A N 1
ATOM 905 C CA . TYR A 1 112 ? -14.996 -5.688 9.379 1.00 83.19 112 TYR A CA 1
ATOM 906 C C . TYR A 1 112 ? -15.453 -5.271 10.779 1.00 83.19 112 TYR A C 1
ATOM 908 O O . TYR A 1 112 ? -15.205 -5.968 11.763 1.00 83.19 112 TYR A O 1
ATOM 916 N N . GLY A 1 113 ? -16.149 -4.140 10.885 1.00 82.56 113 GLY A N 1
ATOM 917 C CA . GLY A 1 113 ? -16.518 -3.546 12.159 1.00 82.56 113 GLY A CA 1
ATOM 918 C C . GLY A 1 113 ? -15.368 -2.764 12.808 1.00 82.56 113 GLY A C 1
ATOM 919 O O . GLY A 1 113 ? -14.212 -2.829 12.387 1.00 82.56 113 GLY A O 1
ATOM 920 N N . PRO A 1 114 ? -15.668 -1.976 13.853 1.00 82.06 114 PRO A N 1
ATOM 921 C CA . PRO A 1 114 ? -14.671 -1.133 14.492 1.00 82.06 114 PRO A CA 1
ATOM 922 C C . PRO A 1 114 ? -13.704 -1.953 15.350 1.00 82.06 114 PRO A C 1
ATOM 924 O O . PRO A 1 114 ? -14.118 -2.765 16.186 1.00 82.06 114 PRO A O 1
ATOM 927 N N . SER A 1 115 ? -12.408 -1.669 15.211 1.00 78.44 115 SER A N 1
ATOM 928 C CA . SER A 1 115 ? -11.374 -2.200 16.103 1.00 78.44 115 SER A CA 1
ATOM 929 C C . SER A 1 115 ? -11.600 -1.740 17.550 1.00 78.44 115 SER A C 1
ATOM 931 O O . SER A 1 115 ? -12.343 -0.792 17.816 1.00 78.44 115 SER A O 1
ATOM 933 N N . LYS A 1 116 ? -10.930 -2.371 18.524 1.00 80.25 116 LYS A N 1
ATOM 934 C CA . LYS A 1 116 ? -11.021 -1.970 19.943 1.00 80.25 116 LYS A CA 1
ATOM 935 C C . LYS A 1 116 ? -10.695 -0.484 20.153 1.00 80.25 116 LYS A C 1
ATOM 937 O O . LYS A 1 116 ? -11.369 0.185 20.934 1.00 80.25 116 LYS A O 1
ATOM 942 N N . ASN A 1 117 ? -9.703 0.035 19.430 1.00 77.62 117 ASN A N 1
ATOM 943 C CA . ASN A 1 117 ? -9.314 1.443 19.502 1.00 77.62 117 ASN A CA 1
ATOM 944 C C . ASN A 1 117 ? -10.380 2.357 18.886 1.00 77.62 117 ASN A C 1
ATOM 946 O O . ASN A 1 117 ? -10.713 3.374 19.487 1.00 77.62 117 ASN A O 1
ATOM 950 N N . VAL A 1 118 ? -10.972 1.970 17.750 1.00 82.94 118 VAL A N 1
ATOM 951 C CA . VAL A 1 118 ? -12.072 2.724 17.126 1.00 82.94 118 VAL A CA 1
ATOM 952 C C . VAL A 1 118 ? -13.317 2.711 18.016 1.00 82.94 118 VAL A C 1
ATOM 954 O O . VAL A 1 118 ? -13.935 3.751 18.212 1.00 82.94 118 VAL A O 1
ATOM 957 N N . LYS A 1 119 ? -13.659 1.576 18.638 1.00 87.38 119 LYS A N 1
ATOM 958 C CA . LYS A 1 119 ? -14.754 1.499 19.623 1.00 87.38 119 LYS A CA 1
ATOM 959 C C . LYS A 1 119 ? -14.527 2.461 20.788 1.00 87.38 119 LYS A C 1
ATOM 961 O O . LYS A 1 119 ? -15.440 3.198 21.147 1.00 87.38 119 LYS A O 1
ATOM 966 N N . ARG A 1 120 ? -13.305 2.497 21.328 1.00 86.88 120 ARG A N 1
ATOM 967 C CA . ARG A 1 120 ? -12.920 3.434 22.391 1.00 86.88 120 ARG A CA 1
ATOM 968 C C . ARG A 1 120 ? -13.005 4.890 21.927 1.00 86.88 120 ARG A C 1
ATOM 970 O O . ARG A 1 120 ? -13.476 5.732 22.682 1.00 86.88 120 ARG A O 1
ATOM 977 N N . LEU A 1 121 ? -12.591 5.189 20.695 1.00 85.75 121 LEU A N 1
ATOM 978 C CA . LEU A 1 121 ? -12.723 6.525 20.110 1.00 85.75 121 LEU A CA 1
ATOM 979 C C . LEU A 1 121 ? -14.195 6.943 19.996 1.00 85.75 121 LEU A C 1
ATOM 981 O O . LEU A 1 121 ? -14.544 8.041 20.417 1.00 85.75 121 LEU A O 1
ATOM 985 N N . ILE A 1 122 ? -15.059 6.055 19.493 1.00 88.44 122 ILE A N 1
ATOM 986 C CA . ILE A 1 122 ? -16.509 6.284 19.402 1.00 88.44 122 ILE A CA 1
ATOM 987 C C . ILE A 1 122 ? -17.103 6.539 20.793 1.00 88.44 122 ILE A C 1
ATOM 989 O O . ILE A 1 122 ? -17.927 7.433 20.954 1.00 88.44 122 ILE A O 1
ATOM 993 N N . GLU A 1 123 ? -16.700 5.770 21.803 1.00 91.31 123 GLU A N 1
ATOM 994 C CA . GLU A 1 123 ? -17.171 5.942 23.181 1.00 91.31 123 GLU A CA 1
ATOM 995 C C . GLU A 1 123 ? -16.768 7.300 23.767 1.00 91.31 123 GLU A C 1
ATOM 997 O O . GLU A 1 123 ? -17.604 7.998 24.338 1.00 91.31 123 GLU A O 1
ATOM 1002 N N . VAL A 1 124 ? -15.518 7.723 23.564 1.00 88.75 124 VAL A N 1
ATOM 1003 C CA . VAL A 1 124 ? -15.050 9.050 23.988 1.00 88.75 124 VAL A CA 1
ATOM 1004 C C . VAL A 1 124 ? -15.794 10.157 23.235 1.00 88.75 124 VAL A C 1
ATOM 1006 O O . VAL A 1 124 ? -16.238 11.114 23.862 1.00 88.75 124 VAL A O 1
ATOM 1009 N N . ALA A 1 125 ? -16.010 10.001 21.926 1.00 88.56 125 ALA A N 1
ATOM 1010 C CA . ALA A 1 125 ? -16.691 10.986 21.082 1.00 88.56 125 ALA A CA 1
ATOM 1011 C C . ALA A 1 125 ? -18.183 11.179 21.415 1.00 88.56 125 ALA A C 1
ATOM 1013 O O . ALA A 1 125 ? -18.763 12.199 21.051 1.00 88.56 125 ALA A O 1
ATOM 1014 N N . LYS A 1 126 ? -18.816 10.224 22.111 1.00 90.88 126 LYS A N 1
ATOM 1015 C CA . LYS A 1 126 ? -20.196 10.368 22.613 1.00 90.88 126 LYS A CA 1
ATOM 1016 C C . LYS A 1 126 ? -20.316 11.329 23.797 1.00 90.88 126 LYS A C 1
ATOM 1018 O O . LYS A 1 126 ? -21.428 11.730 24.129 1.00 90.88 126 LYS A O 1
ATOM 1023 N N . ASN A 1 127 ? -19.208 11.662 24.451 1.00 87.44 127 ASN A N 1
ATOM 1024 C CA . ASN A 1 127 ? -19.190 12.573 25.587 1.00 87.44 127 ASN A CA 1
ATOM 1025 C C . ASN A 1 127 ? -18.882 14.003 25.118 1.00 87.44 127 ASN A C 1
ATOM 1027 O O . ASN A 1 127 ? -18.171 14.178 24.125 1.00 87.44 127 ASN A O 1
ATOM 1031 N N . PRO A 1 128 ? -19.377 15.039 25.822 1.00 82.38 128 PRO A N 1
ATOM 1032 C CA . PRO A 1 128 ? -18.951 16.405 25.548 1.00 82.38 128 PRO A CA 1
ATOM 1033 C C . PRO A 1 128 ? -17.425 16.515 25.695 1.00 82.38 128 PRO A C 1
ATOM 1035 O O . PRO A 1 128 ? -16.839 15.837 26.549 1.00 82.38 128 PRO A O 1
ATOM 1038 N N . PRO A 1 129 ? -16.761 17.357 24.882 1.00 81.69 129 PRO A N 1
ATOM 1039 C CA . PRO A 1 129 ? -15.327 17.543 25.003 1.00 81.69 129 PRO A CA 1
ATOM 1040 C C . PRO A 1 129 ? -15.002 18.062 26.405 1.00 81.69 129 PRO A C 1
ATOM 1042 O O . PRO A 1 129 ? -15.692 18.931 26.935 1.00 81.69 129 PRO A O 1
ATOM 1045 N N . PHE A 1 130 ? -13.928 17.535 26.994 1.00 79.19 130 PHE A N 1
ATOM 1046 C CA . PHE A 1 130 ? -13.466 17.962 28.317 1.00 79.19 130 PHE A CA 1
ATOM 1047 C C . PHE A 1 130 ? -13.182 19.472 28.363 1.00 79.19 130 PHE A C 1
ATOM 1049 O O . PHE A 1 130 ? -13.427 20.129 29.370 1.00 79.19 130 PHE A O 1
ATOM 1056 N N . VAL A 1 131 ? -12.712 20.023 27.242 1.00 74.94 131 VAL A N 1
ATOM 1057 C CA . VAL A 1 131 ? -12.600 21.461 27.016 1.00 74.94 131 VAL A CA 1
ATOM 1058 C C . VAL A 1 131 ? -13.775 21.882 26.142 1.00 74.94 131 VAL A C 1
ATOM 1060 O O . VAL A 1 131 ? -13.804 21.612 24.943 1.00 74.94 131 VAL A O 1
ATOM 1063 N N . SER A 1 132 ? -14.768 22.522 26.749 1.00 69.38 132 SER A N 1
ATOM 1064 C CA . SER A 1 132 ? -15.860 23.160 26.014 1.00 69.38 132 SER A CA 1
ATOM 1065 C C . SER A 1 132 ? -15.330 24.287 25.121 1.00 69.38 132 SER A C 1
ATOM 1067 O O . SER A 1 132 ? -14.312 24.893 25.453 1.00 69.38 132 SER A O 1
ATOM 1069 N N . ASN A 1 133 ? -16.071 24.644 24.065 1.00 67.12 133 ASN A N 1
ATOM 1070 C CA . ASN A 1 133 ? -15.879 25.879 23.287 1.00 67.12 133 ASN A CA 1
ATOM 1071 C C . ASN A 1 133 ? -16.194 27.132 24.137 1.00 67.12 133 ASN A C 1
ATOM 1073 O O . ASN A 1 133 ? -17.066 27.932 23.799 1.00 67.12 133 ASN A O 1
ATOM 1077 N N . LEU A 1 134 ? -15.524 27.301 25.279 1.00 64.12 134 LEU A N 1
ATOM 1078 C CA . LEU A 1 134 ? -15.430 28.606 25.906 1.00 64.12 134 LEU A CA 1
ATOM 1079 C C . LEU A 1 134 ? -14.537 29.460 25.013 1.00 64.12 134 LEU A C 1
ATOM 1081 O O . LEU A 1 134 ? -13.458 29.042 24.600 1.00 64.12 134 LEU A O 1
ATOM 1085 N N . ASP A 1 135 ? -15.022 30.656 24.718 1.00 57.31 135 ASP A N 1
ATOM 1086 C CA . ASP A 1 135 ? -14.291 31.659 23.970 1.00 57.31 135 ASP A CA 1
ATOM 1087 C C . ASP A 1 135 ? -12.947 31.923 24.667 1.00 57.31 135 ASP A C 1
ATOM 1089 O O . ASP A 1 135 ? -12.913 32.452 25.779 1.00 57.31 135 ASP A O 1
ATOM 1093 N N . ILE A 1 136 ? -11.842 31.502 24.042 1.00 61.09 136 ILE A N 1
ATOM 1094 C CA . ILE A 1 136 ? -10.477 31.605 24.587 1.00 61.09 136 ILE A CA 1
ATOM 1095 C C . ILE A 1 136 ? -10.145 33.065 24.940 1.00 61.09 136 ILE A C 1
ATOM 1097 O O . ILE A 1 136 ? -9.366 33.319 25.864 1.00 61.09 136 ILE A O 1
ATOM 1101 N N . SER A 1 137 ? -10.799 34.031 24.281 1.00 59.44 137 SER A N 1
ATOM 1102 C CA . SER A 1 137 ? -10.713 35.455 24.624 1.00 59.44 137 SER A CA 1
ATOM 1103 C C . SER A 1 137 ? -11.121 35.759 26.075 1.00 59.44 137 SER A C 1
ATOM 1105 O O . SER A 1 137 ? -10.590 36.693 26.668 1.00 59.44 137 SER A O 1
ATOM 1107 N N . LYS A 1 138 ? -11.978 34.937 26.696 1.00 58.97 138 LYS A N 1
ATOM 1108 C CA . LYS A 1 138 ? -12.399 35.059 28.104 1.00 58.97 138 LYS A CA 1
ATOM 1109 C C . LYS A 1 138 ? -11.414 34.439 29.100 1.00 58.97 138 LYS A C 1
ATOM 1111 O O . LYS A 1 138 ? -11.517 34.705 30.293 1.00 58.97 138 LYS A O 1
ATOM 1116 N N . CYS A 1 139 ? -10.474 33.616 28.635 1.00 61.84 139 CYS A N 1
ATOM 1117 C CA . CYS A 1 139 ? -9.416 33.015 29.459 1.00 61.84 139 CYS A CA 1
ATOM 1118 C C . CYS A 1 139 ? -8.132 33.859 29.469 1.00 61.84 139 CYS A C 1
ATOM 1120 O O . CYS A 1 139 ? -7.312 33.743 30.379 1.00 61.84 139 CYS A O 1
ATOM 1122 N N . CYS A 1 140 ? -7.964 34.727 28.470 1.00 63.69 140 CYS A N 1
ATOM 1123 C CA . CYS A 1 140 ? -6.983 35.800 28.463 1.00 63.69 140 CYS A CA 1
ATOM 1124 C C . CYS A 1 140 ? -7.361 36.808 29.562 1.00 63.69 140 CYS A C 1
ATOM 1126 O O . CYS A 1 140 ? -8.190 37.690 29.350 1.00 63.69 140 CYS A O 1
ATOM 1128 N N . GLY A 1 141 ? -6.757 36.696 30.748 1.00 59.59 141 GLY A N 1
ATOM 1129 C CA . GLY A 1 141 ? -6.981 37.600 31.889 1.00 59.59 141 GLY A CA 1
ATOM 1130 C C . GLY A 1 141 ? -6.684 39.091 31.635 1.00 59.59 141 GLY A C 1
ATOM 1131 O O . GLY A 1 141 ? -6.753 39.882 32.566 1.00 59.59 141 GLY A O 1
ATOM 1132 N N . ASN A 1 142 ? -6.369 39.483 30.395 1.00 57.38 142 ASN A N 1
ATOM 1133 C CA . ASN A 1 142 ? -6.224 40.867 29.948 1.00 57.38 142 ASN A CA 1
ATOM 1134 C C . ASN A 1 142 ? -7.534 41.458 29.384 1.00 57.38 142 ASN A C 1
ATOM 1136 O O . ASN A 1 142 ? -7.686 42.672 29.344 1.00 57.38 142 ASN A O 1
ATOM 1140 N N . CYS A 1 143 ? -8.490 40.625 28.954 1.00 59.12 143 CYS A N 1
ATOM 1141 C CA . CYS A 1 143 ? -9.745 41.074 28.332 1.00 59.12 143 CYS A CA 1
ATOM 1142 C C . CYS A 1 143 ? -10.885 41.328 29.339 1.00 59.12 143 CYS A C 1
ATOM 1144 O O . CYS A 1 143 ? -11.992 41.669 28.932 1.00 59.12 143 CYS A O 1
ATOM 1146 N N . VAL A 1 144 ? -10.625 41.169 30.643 1.00 53.62 144 VAL A N 1
ATOM 1147 C CA . VAL A 1 144 ? -11.572 41.469 31.741 1.00 53.62 144 VAL A CA 1
ATOM 1148 C C . VAL A 1 144 ? -11.204 42.771 32.474 1.00 53.62 144 VAL A C 1
ATOM 1150 O O . VAL A 1 144 ? -11.853 43.137 33.447 1.00 53.62 144 VAL A O 1
ATOM 1153 N N . ILE A 1 145 ? -10.179 43.491 32.008 1.00 48.94 145 ILE A N 1
ATOM 1154 C CA . ILE A 1 145 ? -9.807 44.808 32.535 1.00 48.94 145 ILE A CA 1
ATOM 1155 C C . ILE A 1 145 ? -10.502 45.866 31.666 1.00 48.94 145 ILE A C 1
ATOM 1157 O O . ILE A 1 145 ? -9.906 46.410 30.739 1.00 48.94 145 ILE A O 1
ATOM 1161 N N . ASN A 1 146 ? -11.793 46.079 31.930 1.00 45.62 146 ASN A N 1
ATOM 1162 C CA . ASN A 1 146 ? -12.448 47.362 31.654 1.00 45.62 146 ASN A CA 1
ATOM 1163 C C . ASN A 1 146 ? -12.173 48.307 32.822 1.00 45.62 146 ASN A C 1
ATOM 1165 O O . ASN A 1 146 ? -12.272 47.829 33.976 1.00 45.62 146 ASN A O 1
#

Organism: NCBI:txid525242

Secondary structure (DSSP, 8-state):
-BSS--EETTEE-SEEEEE------HHHHHHHHHHHHHHHSS--SEEEEEBHHHHHH--HHHHHHHHHHHHHTEEEPB-TTSPBPBPTTTSSBPEEE--S-HHHHHHHHHHH---HHHHHHHHHHTSPPSS----GGGTSTTTT--

Foldseek 3Di:
DDADFDDDDPDGDFKAKDQDDDPDDDPSSVVVQVVCCVVPVGNDRMDMDGHPVCVVVDDPLRVVLSVLQNVVQWAFDADPVRHFDADPVPRHTDTHGDDDDVVSVVVSCVPRNDDPVRVVVVVVVVDAPPDPPDPVCVVPPVNPPD

pLDDT: mean 82.21, std 16.25, range [35.16, 97.62]

Sequence (146 aa):
WASSAYKSKQAMVLGQCEKVMFNVGGWRKARQEQQMRDWFGFVPTYLITVDASFCERANDTEFCYLLEHELYHIGVMRDEDGEIVYSDSSGLPKHYLAGHDVEEFIGVVKRYGPSKNVKRLIEVAKNPPFVSNLDISKCCGNCVIN